Protein AF-A0A328TXC7-F1 (afdb_monomer_lite)

InterPro domains:
  IPR007684 Zinc finger, Ogr/Delta-type [PF04606] (2-38)

pLDDT: mean 71.1, std 9.72, range [48.47, 90.5]

Radius of gyration: 17.57 Å; chains: 1; bounding box: 51×29×42 Å

Secondary structure (DSSP, 8-state):
------EEESSSS-EEE-EE--STTT--EESSHHHHHHHHHGGGS---PPP----

Structure (mmCIF, N/CA/C/O backbone):
data_AF-A0A328TXC7-F1
#
_entry.id   AF-A0A328TXC7-F1
#
loop_
_atom_site.group_PDB
_atom_site.id
_atom_site.type_symbol
_atom_site.label_atom_id
_atom_site.label_alt_id
_atom_site.label_comp_id
_atom_site.label_asym_id
_atom_site.label_entity_id
_atom_site.label_seq_id
_atom_site.pdbx_PDB_ins_code
_atom_site.Cartn_x
_atom_site.Cartn_y
_atom_site.Cartn_z
_atom_site.occupancy
_atom_site.B_iso_or_equiv
_atom_site.auth_seq_id
_atom_site.auth_comp_id
_atom_site.auth_asym_id
_atom_site.auth_atom_id
_atom_site.pdbx_PDB_model_num
ATOM 1 N N . MET A 1 1 ? 4.022 -20.105 7.604 1.00 52.44 1 MET A N 1
ATOM 2 C CA . MET A 1 1 ? 3.438 -18.749 7.489 1.00 52.44 1 MET A CA 1
ATOM 3 C C . MET A 1 1 ? 3.283 -18.406 6.018 1.00 52.44 1 MET A C 1
ATOM 5 O O . MET A 1 1 ? 4.279 -18.426 5.303 1.00 52.44 1 MET A O 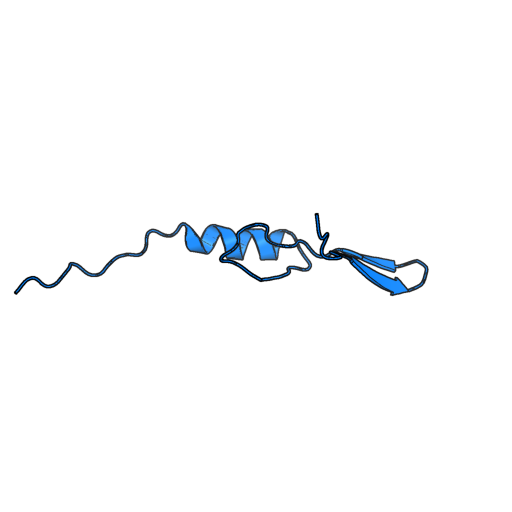1
ATOM 9 N N . ALA A 1 2 ? 2.062 -18.139 5.556 1.00 60.09 2 ALA A N 1
ATOM 10 C CA . ALA A 1 2 ? 1.834 -17.635 4.204 1.00 60.09 2 ALA A CA 1
ATOM 11 C C . ALA A 1 2 ? 2.327 -16.180 4.127 1.00 60.09 2 ALA A C 1
ATOM 13 O O . ALA A 1 2 ? 1.921 -15.349 4.935 1.00 60.09 2 ALA A O 1
ATOM 14 N N . ARG A 1 3 ? 3.244 -15.880 3.201 1.00 61.53 3 ARG A N 1
ATOM 15 C CA . ARG A 1 3 ? 3.730 -14.518 2.943 1.00 61.53 3 ARG A CA 1
ATOM 16 C C . ARG A 1 3 ? 3.058 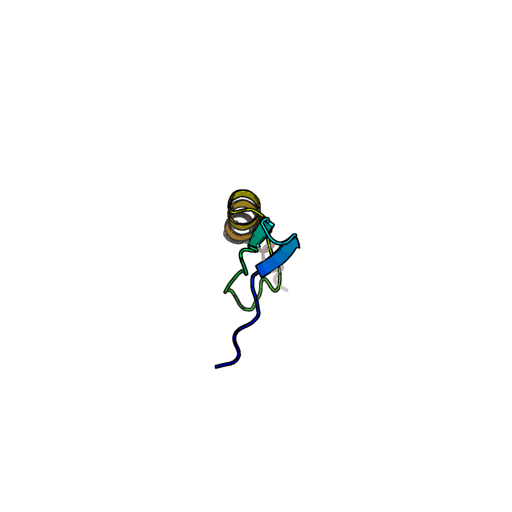-13.990 1.685 1.00 61.53 3 ARG A C 1
ATOM 18 O O . ARG A 1 3 ? 3.332 -14.479 0.591 1.00 61.53 3 ARG A O 1
ATOM 25 N N . THR A 1 4 ? 2.208 -12.983 1.831 1.00 66.06 4 THR A N 1
ATOM 26 C CA . THR A 1 4 ? 1.634 -12.280 0.684 1.00 66.06 4 THR A CA 1
ATOM 27 C C . THR A 1 4 ? 2.732 -11.469 0.003 1.00 66.06 4 THR A C 1
ATOM 29 O O . THR A 1 4 ? 3.427 -10.681 0.644 1.00 66.06 4 THR A O 1
ATOM 32 N N . ARG A 1 5 ? 2.913 -11.654 -1.307 1.00 69.94 5 ARG A N 1
ATOM 33 C CA . ARG A 1 5 ? 3.934 -10.923 -2.065 1.00 69.94 5 ARG A CA 1
ATOM 34 C C . ARG A 1 5 ? 3.573 -9.434 -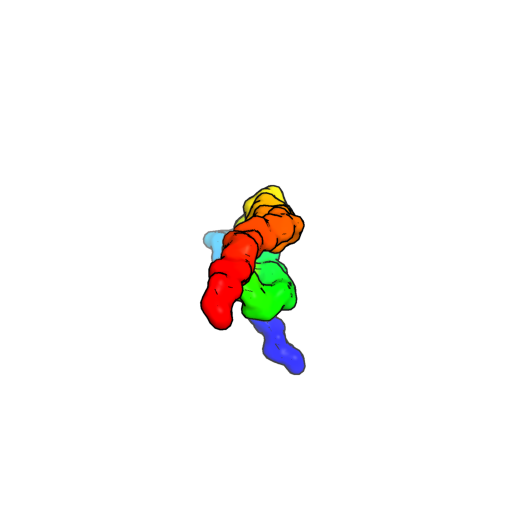2.122 1.00 69.94 5 ARG A C 1
ATOM 36 O O . ARG A 1 5 ? 2.604 -9.054 -2.768 1.00 69.94 5 ARG A O 1
ATOM 43 N N . THR A 1 6 ? 4.379 -8.595 -1.481 1.00 75.88 6 THR A N 1
ATOM 44 C CA . THR A 1 6 ? 4.233 -7.129 -1.420 1.00 75.88 6 THR A CA 1
ATOM 45 C C . THR A 1 6 ? 4.905 -6.407 -2.588 1.00 75.88 6 THR A C 1
ATOM 47 O O . THR A 1 6 ? 5.051 -5.193 -2.566 1.00 75.88 6 THR A O 1
ATOM 50 N N . SER A 1 7 ? 5.356 -7.113 -3.624 1.00 82.38 7 SER A N 1
ATOM 51 C CA . SER A 1 7 ? 6.097 -6.509 -4.733 1.00 82.38 7 SER A CA 1
ATOM 52 C C . SER A 1 7 ? 5.653 -7.036 -6.095 1.00 82.38 7 SER A C 1
ATOM 54 O O . SER A 1 7 ? 5.192 -8.175 -6.248 1.00 82.38 7 SER A O 1
ATOM 56 N N . ARG A 1 8 ? 5.795 -6.182 -7.112 1.00 84.31 8 ARG A N 1
ATOM 57 C CA . ARG A 1 8 ? 5.548 -6.513 -8.518 1.00 84.31 8 ARG A CA 1
ATOM 58 C C . ARG A 1 8 ? 6.715 -6.013 -9.368 1.00 84.31 8 ARG A C 1
ATOM 60 O O . ARG A 1 8 ? 7.074 -4.841 -9.288 1.00 84.31 8 ARG A O 1
ATOM 67 N N . ARG A 1 9 ? 7.285 -6.892 -10.198 1.00 86.12 9 ARG A N 1
ATOM 68 C CA . ARG A 1 9 ? 8.228 -6.498 -11.257 1.00 86.12 9 ARG A CA 1
ATOM 69 C C . ARG A 1 9 ? 7.459 -5.794 -12.371 1.00 86.12 9 ARG A C 1
ATOM 71 O O . ARG A 1 9 ? 6.435 -6.310 -12.815 1.00 86.12 9 ARG A O 1
ATOM 78 N N . LEU A 1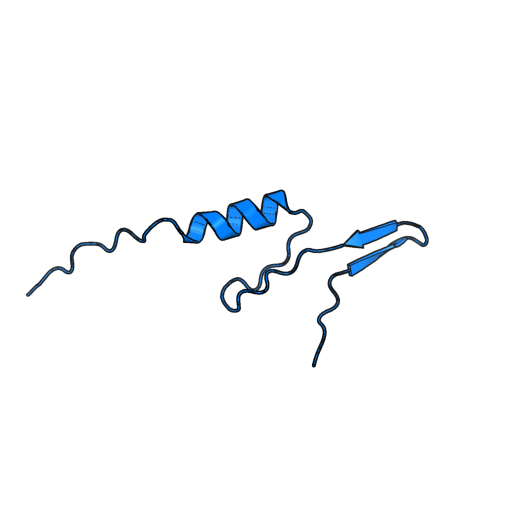 10 ? 7.923 -4.611 -12.761 1.00 83.31 10 LEU A N 1
ATOM 79 C CA . LEU A 1 10 ? 7.402 -3.867 -13.912 1.00 83.31 10 LEU A CA 1
ATOM 80 C C . LEU A 1 10 ? 8.322 -4.039 -15.128 1.00 83.31 10 LEU A C 1
ATOM 82 O O . LEU A 1 10 ? 7.829 -4.099 -16.247 1.00 83.31 10 LEU A O 1
ATOM 86 N N . SER A 1 11 ? 9.631 -4.158 -14.897 1.00 89.62 11 SER A N 1
ATOM 87 C CA . SER A 1 11 ? 10.658 -4.485 -15.893 1.00 89.62 11 SER A CA 1
ATOM 88 C C . SER A 1 11 ? 11.806 -5.254 -15.222 1.00 89.62 11 SER A C 1
ATOM 90 O O . SER A 1 11 ? 11.768 -5.484 -14.006 1.00 89.62 11 SER A O 1
ATOM 92 N N . ASP A 1 12 ? 12.841 -5.622 -15.981 1.00 88.75 12 ASP A N 1
ATOM 93 C CA . ASP A 1 12 ? 14.032 -6.296 -15.439 1.00 88.75 12 ASP A CA 1
ATOM 94 C C . ASP A 1 12 ? 14.773 -5.447 -14.400 1.00 88.75 12 ASP A C 1
ATOM 96 O O . ASP A 1 12 ? 15.294 -5.977 -13.415 1.00 88.75 12 ASP A O 1
ATOM 100 N N . HIS A 1 13 ? 14.739 -4.124 -14.570 1.00 90.50 13 HIS A N 1
ATOM 101 C CA . HIS A 1 13 ? 15.424 -3.164 -13.703 1.00 90.50 13 HIS A CA 1
ATOM 102 C C . HIS A 1 13 ? 14.483 -2.408 -12.758 1.00 90.50 13 HIS A C 1
ATOM 104 O O . HIS A 1 13 ? 14.945 -1.637 -11.921 1.00 90.50 13 HIS A O 1
ATOM 110 N N . THR A 1 14 ? 13.164 -2.595 -12.866 1.00 88.94 14 THR A N 1
ATOM 111 C CA . THR A 1 14 ? 12.186 -1.836 -12.078 1.00 88.94 14 THR A CA 1
ATOM 112 C C . THR A 1 14 ? 11.260 -2.755 -11.295 1.00 88.94 14 THR A C 1
ATOM 114 O O . THR A 1 14 ? 10.467 -3.523 -11.847 1.00 88.94 14 THR A O 1
ATOM 117 N N . ILE A 1 15 ? 11.306 -2.610 -9.972 1.00 87.62 15 ILE A N 1
ATOM 118 C CA . ILE A 1 15 ? 10.428 -3.300 -9.030 1.00 87.62 15 ILE A CA 1
ATOM 119 C C . ILE A 1 15 ? 9.599 -2.251 -8.302 1.00 87.62 15 ILE A C 1
ATOM 121 O O . ILE A 1 15 ? 10.139 -1.320 -7.712 1.00 87.62 15 ILE A O 1
ATOM 125 N N . ARG A 1 16 ? 8.277 -2.424 -8.310 1.00 84.12 16 ARG A N 1
ATOM 126 C CA . ARG A 1 16 ? 7.377 -1.650 -7.459 1.00 84.12 16 ARG A CA 1
ATOM 127 C C . ARG A 1 16 ? 7.138 -2.416 -6.167 1.00 84.12 16 ARG A C 1
ATOM 129 O O . ARG A 1 16 ? 6.706 -3.572 -6.197 1.00 84.12 16 ARG A O 1
ATOM 136 N N . GLN A 1 17 ? 7.411 -1.758 -5.051 1.00 83.19 17 GLN A N 1
ATOM 137 C CA . GLN A 1 17 ? 7.098 -2.248 -3.715 1.00 83.19 17 GLN A CA 1
ATOM 138 C C . GLN A 1 17 ? 5.768 -1.643 -3.259 1.00 83.19 17 GLN A C 1
ATOM 140 O O . GLN A 1 17 ? 5.492 -0.472 -3.505 1.00 83.19 17 GLN A O 1
ATOM 145 N N . TYR A 1 18 ? 4.932 -2.470 -2.647 1.00 79.00 18 TYR A N 1
ATOM 146 C CA . TYR A 1 18 ? 3.679 -2.091 -2.018 1.00 79.00 18 TYR A CA 1
ATOM 147 C C . TYR A 1 18 ? 3.834 -2.245 -0.509 1.00 79.00 18 TYR A C 1
ATOM 149 O O . TYR A 1 18 ? 4.377 -3.237 -0.022 1.00 79.00 18 TYR A O 1
ATOM 157 N N . HIS A 1 19 ? 3.320 -1.281 0.236 1.00 74.12 19 HIS A N 1
ATOM 158 C CA . HIS A 1 19 ? 3.209 -1.349 1.682 1.00 74.12 19 HIS A CA 1
ATOM 159 C C . HIS A 1 19 ? 1.876 -2.026 2.003 1.00 74.12 19 HIS A C 1
ATOM 161 O O . HIS A 1 19 ? 0.808 -1.473 1.729 1.00 74.12 19 HIS A O 1
ATOM 167 N N . GLN A 1 20 ? 1.930 -3.257 2.514 1.00 68.44 20 GLN A N 1
ATOM 168 C CA . GLN A 1 20 ? 0.733 -3.936 3.003 1.00 68.44 20 GLN A CA 1
ATOM 169 C C . GLN A 1 20 ? 0.453 -3.477 4.426 1.00 68.44 20 GLN A C 1
ATOM 171 O O . GLN A 1 20 ? 1.328 -3.525 5.290 1.00 68.44 20 GLN A O 1
ATOM 176 N N . CYS A 1 21 ? -0.774 -3.022 4.652 1.00 67.25 21 CYS A N 1
ATOM 177 C CA . CYS A 1 21 ? -1.243 -2.719 5.988 1.00 67.25 21 CYS A CA 1
ATOM 178 C C . CYS A 1 21 ? -1.397 -4.033 6.769 1.00 67.25 21 CYS A C 1
ATOM 180 O O . CYS A 1 21 ? -2.092 -4.945 6.330 1.00 67.25 21 CYS A O 1
ATOM 182 N N . GLN A 1 22 ? -0.711 -4.138 7.911 1.00 68.88 22 GLN A N 1
ATOM 183 C CA . GLN A 1 22 ? -0.670 -5.359 8.729 1.00 68.88 22 GLN A CA 1
ATOM 184 C C . GLN A 1 22 ? -1.886 -5.490 9.667 1.00 68.88 22 GLN A C 1
ATOM 186 O O . GLN A 1 22 ? -2.034 -6.498 10.355 1.00 68.88 22 GLN A O 1
ATOM 191 N N . ASN A 1 23 ? -2.748 -4.472 9.723 1.00 64.31 23 ASN A N 1
ATOM 192 C CA . ASN A 1 23 ? -3.950 -4.492 10.546 1.00 64.31 23 ASN A CA 1
ATOM 193 C C . ASN A 1 23 ? -5.046 -5.324 9.832 1.00 64.31 23 ASN A C 1
ATOM 195 O O . ASN A 1 23 ? -5.306 -5.163 8.642 1.00 64.31 23 ASN A O 1
ATOM 199 N N . LEU A 1 24 ? -5.674 -6.273 10.526 1.00 61.47 24 LEU A N 1
ATOM 200 C CA . LEU A 1 24 ? -6.648 -7.190 9.910 1.00 61.47 24 LEU A CA 1
ATOM 201 C C . LEU A 1 24 ? -7.886 -6.459 9.363 1.00 61.47 24 LEU A C 1
ATOM 203 O O . LEU A 1 24 ? -8.520 -6.934 8.426 1.00 61.47 24 LEU A O 1
ATOM 207 N N . GLU A 1 25 ? -8.192 -5.276 9.892 1.00 61.50 25 GLU A N 1
ATOM 208 C CA . GLU A 1 25 ? -9.356 -4.481 9.500 1.00 61.50 25 GLU A CA 1
ATOM 209 C C . GLU A 1 25 ? -9.130 -3.575 8.281 1.00 61.50 25 GLU A C 1
ATOM 211 O O . GLU A 1 25 ? -10.058 -2.878 7.850 1.00 61.50 25 GLU A O 1
ATOM 216 N N . CYS A 1 26 ? -7.895 -3.452 7.783 1.00 63.59 26 CYS A N 1
ATOM 217 C CA . CYS A 1 26 ? -7.586 -2.483 6.732 1.00 63.59 26 CYS A CA 1
ATOM 218 C C . CYS A 1 26 ? -7.546 -3.080 5.328 1.00 63.59 26 CYS A C 1
ATOM 220 O O . CYS A 1 26 ? -7.816 -2.297 4.428 1.00 63.59 26 CYS A O 1
ATOM 222 N N . SER A 1 27 ? -7.247 -4.380 5.147 1.00 62.78 27 SER A N 1
ATOM 223 C CA . SER A 1 27 ? -7.240 -5.160 3.878 1.00 62.78 27 SER A CA 1
ATOM 224 C C . SER A 1 27 ? -6.774 -4.438 2.594 1.00 62.78 27 SER A C 1
ATOM 226 O O . SER A 1 27 ? -7.038 -4.884 1.478 1.00 62.78 27 SER A O 1
ATOM 228 N N . GLU A 1 28 ? -6.028 -3.345 2.734 1.00 71.38 28 GLU A N 1
ATOM 229 C CA . GLU A 1 28 ? -5.709 -2.399 1.672 1.00 71.38 28 GLU A CA 1
ATOM 230 C C . GLU A 1 28 ? -4.196 -2.370 1.449 1.00 71.38 28 GLU A C 1
ATOM 232 O O . GLU A 1 28 ? -3.389 -2.518 2.374 1.00 71.38 28 GLU A O 1
ATOM 237 N N . SER A 1 29 ? -3.808 -2.226 0.184 1.00 71.56 29 SER A N 1
ATOM 238 C CA . SER A 1 29 ? -2.411 -2.187 -0.245 1.00 71.56 29 SER A CA 1
ATOM 239 C C . SER A 1 29 ? -2.078 -0.805 -0.780 1.00 71.56 29 SER A C 1
ATOM 241 O O . SER A 1 29 ? -2.763 -0.301 -1.668 1.00 71.56 29 SER A O 1
ATOM 243 N N . PHE A 1 30 ? -0.989 -0.218 -0.291 1.00 76.00 30 PHE A N 1
ATOM 244 C CA . PHE A 1 30 ? -0.577 1.134 -0.655 1.00 76.00 30 PHE A CA 1
ATOM 245 C C . PHE A 1 30 ? 0.705 1.105 -1.481 1.00 76.00 30 PHE A C 1
ATOM 247 O O . PHE A 1 30 ? 1.578 0.266 -1.280 1.00 76.00 30 PHE A O 1
ATOM 254 N N . THR A 1 31 ? 0.845 2.035 -2.420 1.00 72.44 31 THR A N 1
ATOM 255 C CA . THR A 1 31 ? 2.064 2.192 -3.232 1.00 72.44 31 THR A CA 1
ATOM 256 C C . THR A 1 31 ? 3.073 3.158 -2.621 1.00 72.44 31 THR A C 1
ATOM 258 O O . THR A 1 31 ? 4.220 3.174 -3.052 1.00 72.44 31 THR A O 1
ATOM 261 N N . THR A 1 32 ? 2.661 3.974 -1.646 1.00 73.56 32 THR A N 1
ATOM 262 C CA . THR A 1 32 ? 3.517 4.949 -0.956 1.00 73.56 32 THR A CA 1
ATOM 263 C C . THR A 1 32 ? 3.215 4.971 0.541 1.00 73.56 32 THR A C 1
ATOM 265 O O . THR A 1 32 ? 2.066 4.774 0.943 1.00 73.56 32 THR A O 1
ATOM 268 N N . LEU A 1 33 ? 4.233 5.249 1.363 1.00 71.69 33 LEU A N 1
ATOM 269 C CA . LEU A 1 33 ? 4.079 5.389 2.819 1.00 71.69 33 LEU A CA 1
ATOM 270 C C . LEU A 1 33 ? 3.122 6.526 3.196 1.00 71.69 33 LEU A C 1
ATOM 272 O O . LEU A 1 33 ? 2.242 6.328 4.020 1.00 71.69 33 LEU A O 1
ATOM 276 N N . ASN A 1 34 ? 3.193 7.666 2.504 1.00 73.81 34 ASN A N 1
ATOM 277 C CA . ASN A 1 34 ? 2.287 8.797 2.739 1.00 73.81 34 ASN A CA 1
ATOM 278 C C . ASN A 1 34 ? 0.799 8.430 2.578 1.00 73.81 34 ASN A C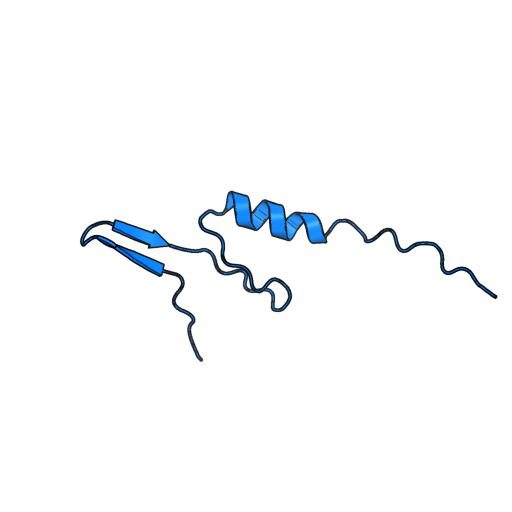 1
ATOM 280 O O . ASN A 1 34 ? -0.058 8.969 3.277 1.00 73.81 34 ASN A O 1
ATOM 284 N N . ALA A 1 35 ? 0.465 7.547 1.628 1.00 73.38 35 ALA A N 1
ATOM 285 C CA . ALA A 1 35 ? -0.910 7.081 1.451 1.00 73.38 35 ALA A CA 1
ATOM 286 C C . ALA A 1 35 ? -1.343 6.141 2.586 1.00 73.38 35 ALA A C 1
ATOM 288 O O . ALA A 1 35 ? -2.475 6.239 3.052 1.00 73.38 35 ALA A O 1
ATOM 289 N N . PHE A 1 36 ? -0.431 5.283 3.050 1.00 75.94 36 PHE A N 1
ATOM 290 C CA . PHE A 1 36 ? -0.651 4.407 4.197 1.00 75.94 36 PHE A CA 1
ATOM 291 C C . PHE A 1 36 ? -0.874 5.209 5.488 1.00 75.94 36 PHE A C 1
ATOM 293 O O . PHE A 1 36 ? -1.895 5.026 6.146 1.00 75.94 36 PHE A O 1
ATOM 300 N N . GLU A 1 37 ? 0.019 6.146 5.808 1.00 74.19 37 GLU A N 1
ATOM 301 C CA . GLU A 1 37 ? -0.050 6.956 7.031 1.00 74.19 37 GLU A CA 1
ATOM 302 C C . GLU A 1 37 ? -1.355 7.751 7.116 1.00 74.19 37 GLU A C 1
ATOM 304 O O . GLU A 1 37 ? -2.047 7.686 8.127 1.00 74.19 37 GLU A O 1
ATOM 309 N N . ARG A 1 38 ? -1.775 8.418 6.030 1.00 74.50 38 ARG A N 1
ATOM 310 C CA . ARG A 1 38 ? -3.056 9.149 6.010 1.00 74.50 38 ARG A CA 1
ATOM 311 C C . ARG A 1 38 ? -4.267 8.258 6.298 1.00 74.50 38 ARG A C 1
ATOM 313 O O . ARG A 1 38 ? -5.186 8.695 6.982 1.00 74.50 38 ARG A O 1
ATOM 320 N N . ARG A 1 39 ? -4.288 7.036 5.757 1.00 73.75 39 ARG A N 1
ATOM 321 C CA . ARG A 1 39 ? -5.429 6.110 5.865 1.00 73.75 39 ARG A CA 1
ATOM 322 C C . ARG A 1 39 ? -5.474 5.412 7.225 1.00 73.75 39 ARG A C 1
ATOM 324 O O . ARG A 1 39 ? -6.554 5.087 7.707 1.00 73.75 39 ARG A O 1
ATOM 331 N N . VAL A 1 40 ? -4.319 5.170 7.844 1.00 71.12 40 VAL A N 1
ATOM 332 C CA . VAL A 1 40 ? -4.251 4.608 9.199 1.00 71.12 40 VAL A CA 1
ATOM 333 C C . VAL A 1 40 ? -4.595 5.676 10.237 1.00 71.12 40 VAL A C 1
ATOM 335 O O . VAL A 1 40 ? -5.485 5.444 11.047 1.00 71.12 40 VAL A O 1
ATOM 338 N N . SER A 1 41 ? -4.004 6.872 10.147 1.00 68.56 41 SER A N 1
ATOM 339 C CA . SER A 1 41 ? -4.242 7.950 11.116 1.00 68.56 41 SER A CA 1
ATOM 340 C C . SER A 1 41 ? -5.678 8.483 11.117 1.00 68.56 41 SER A C 1
ATOM 342 O O . SER A 1 41 ? -6.127 9.025 12.121 1.00 68.56 41 SER A O 1
ATOM 344 N N . SER A 1 42 ? -6.439 8.330 10.025 1.00 63.22 42 SER A N 1
ATOM 345 C CA . SER A 1 42 ? -7.844 8.761 9.996 1.00 63.22 42 SER A CA 1
ATOM 346 C C . SER A 1 42 ? -8.769 7.898 10.861 1.00 63.22 42 SER A C 1
ATOM 348 O O . SER A 1 42 ? -9.884 8.324 11.147 1.00 63.22 42 SER A O 1
ATOM 350 N N . ARG A 1 43 ? -8.356 6.679 11.243 1.00 58.94 43 ARG A N 1
ATOM 351 C CA . ARG A 1 43 ? -9.163 5.777 12.084 1.00 58.94 43 ARG A CA 1
ATOM 352 C C . ARG A 1 43 ? -9.023 6.046 13.585 1.00 58.94 43 ARG A C 1
ATOM 354 O O . ARG A 1 43 ? -9.895 5.615 14.327 1.00 58.94 43 ARG A O 1
ATOM 361 N N . ASP A 1 44 ? -7.999 6.785 14.012 1.00 57.66 44 ASP A N 1
ATOM 362 C CA . ASP A 1 44 ? -7.832 7.217 15.409 1.00 57.66 44 ASP A CA 1
ATOM 363 C C . ASP A 1 44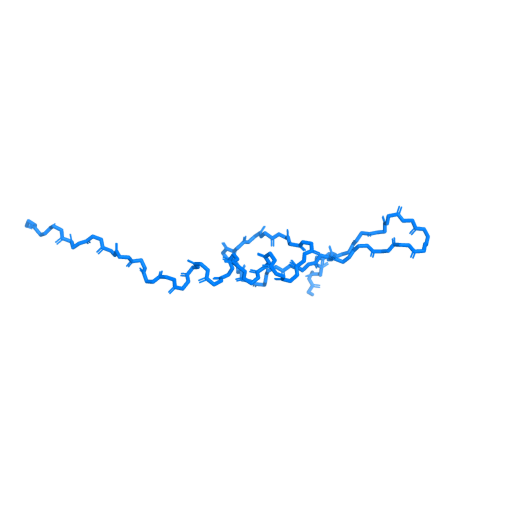 ? -8.652 8.468 15.754 1.00 57.66 44 ASP A C 1
ATOM 365 O O . ASP A 1 44 ? -8.639 8.927 16.897 1.00 57.66 44 ASP A O 1
ATOM 369 N N . ALA A 1 45 ? -9.392 9.033 14.791 1.00 59.31 45 ALA A N 1
ATOM 370 C CA . ALA A 1 45 ? -10.416 10.009 15.125 1.00 59.31 45 ALA A CA 1
ATOM 371 C C . ALA A 1 45 ? -11.446 9.296 16.015 1.00 59.31 45 ALA A C 1
ATOM 373 O O . ALA A 1 45 ? -12.067 8.337 15.542 1.00 59.31 45 ALA A O 1
ATOM 374 N N . PRO A 1 46 ? -11.626 9.710 17.286 1.00 60.47 46 PRO A N 1
ATOM 375 C CA . PRO A 1 46 ? -12.609 9.084 18.148 1.00 60.47 46 PRO A CA 1
ATOM 376 C C . PRO A 1 46 ? -13.941 9.175 17.422 1.00 60.47 46 PRO A C 1
ATOM 378 O O . PRO A 1 46 ? -14.400 10.273 17.091 1.00 60.47 46 PRO A O 1
ATOM 381 N N . ALA A 1 47 ? -14.522 8.012 17.115 1.00 63.56 47 ALA A N 1
ATOM 382 C CA . ALA A 1 47 ? -15.875 7.953 16.608 1.00 63.56 47 ALA A CA 1
ATOM 383 C C . ALA A 1 47 ? -16.705 8.770 17.593 1.00 63.56 47 ALA A C 1
ATOM 385 O O . ALA A 1 47 ? -16.810 8.413 18.768 1.00 63.56 47 ALA A O 1
ATOM 386 N N . THR A 1 48 ? -17.211 9.918 17.146 1.00 64.94 48 THR A N 1
ATOM 387 C CA . THR A 1 48 ? -18.197 10.660 17.919 1.00 64.94 48 THR A CA 1
ATOM 388 C C . THR A 1 48 ? -19.431 9.781 17.872 1.00 64.94 48 THR A C 1
ATOM 390 O O . THR A 1 48 ? -20.225 9.853 16.938 1.00 64.94 48 THR A O 1
ATOM 393 N N . LEU A 1 49 ? -19.501 8.832 18.805 1.00 63.97 49 LEU A N 1
ATOM 394 C CA . LEU A 1 49 ? -20.666 7.996 18.985 1.00 63.97 49 LEU A CA 1
ATOM 395 C C . LEU A 1 49 ? -21.805 8.971 19.294 1.00 63.97 49 LEU A C 1
ATOM 397 O O . LEU A 1 49 ? -21.661 9.774 20.223 1.00 63.97 49 LEU A O 1
ATOM 401 N N . PRO A 1 50 ? -22.892 8.980 18.501 1.00 73.12 50 PRO A N 1
ATOM 402 C CA . PRO A 1 50 ? -24.054 9.769 18.870 1.00 73.12 50 PRO A CA 1
ATOM 403 C C . PRO A 1 50 ? -24.476 9.339 20.281 1.00 73.12 50 PRO A C 1
ATOM 405 O O . PRO A 1 50 ? -24.368 8.146 20.597 1.00 73.12 50 PRO A O 1
ATOM 408 N N . PRO A 1 51 ? -24.897 10.277 21.152 1.00 72.62 51 PRO A N 1
ATOM 409 C CA . PRO A 1 51 ? -25.358 9.910 22.481 1.00 72.62 51 PRO A CA 1
ATOM 410 C C . PRO A 1 51 ? -26.446 8.855 22.311 1.00 72.62 51 PRO A C 1
ATOM 412 O O . PRO A 1 51 ? -27.374 9.050 21.523 1.00 72.62 51 PRO A O 1
ATOM 415 N N . ALA A 1 52 ? -26.280 7.717 22.988 1.00 67.50 52 ALA A N 1
ATOM 416 C CA . ALA A 1 52 ? -27.292 6.677 23.012 1.00 67.50 52 ALA A CA 1
ATOM 417 C C . ALA A 1 52 ? -28.597 7.336 23.467 1.00 67.50 52 ALA A C 1
ATOM 419 O O . ALA A 1 52 ? -28.699 7.793 24.606 1.00 67.50 52 ALA A O 1
ATOM 420 N N . ALA A 1 53 ? -29.547 7.469 22.543 1.00 65.12 53 ALA A N 1
ATOM 421 C CA . ALA A 1 53 ? -30.893 7.889 22.868 1.00 65.12 53 ALA A CA 1
ATOM 422 C C . ALA A 1 53 ? -31.468 6.789 23.763 1.00 65.12 53 ALA A C 1
ATOM 424 O O . ALA A 1 53 ? -31.750 5.690 23.289 1.00 65.12 53 ALA A O 1
ATOM 425 N N . GLY A 1 54 ? -31.499 7.055 25.067 1.00 63.62 54 GLY A N 1
ATOM 426 C CA . GLY A 1 54 ? -32.193 6.217 26.029 1.00 63.62 54 GLY A CA 1
ATOM 427 C C . GLY A 1 54 ? -33.698 6.360 25.840 1.00 63.62 54 GLY A C 1
ATOM 428 O O . GLY A 1 54 ? -34.186 7.483 25.699 1.00 63.62 54 GLY A O 1
ATOM 429 N N . ASP A 1 55 ? -34.381 5.220 25.848 1.00 48.47 55 ASP A N 1
ATOM 430 C CA . ASP A 1 55 ? -35.797 5.062 26.186 1.00 48.47 55 ASP A CA 1
ATOM 431 C C . ASP A 1 55 ? -35.862 4.086 27.371 1.00 48.47 55 ASP A C 1
ATOM 433 O O . ASP A 1 55 ? -35.205 3.017 27.278 1.00 48.47 55 ASP A O 1
#

Sequence (55 aa):
MARTRTSRRLSDHTIRQYHQCQNLECSESFTTLNAFERRVSSRDAPATLPPAAGD

Foldseek 3Di:
DDDDDQWDDPDPPDIQGWDDDPDPVPRDIHRDPVVVCVVVVVVPPPPPPPPPPDD

Organism: NCBI:txid252393